Protein AF-A0A7V0SCA1-F1 (afdb_monomer)

Foldseek 3Di:
DDDPQPFVVPDAAEDEDEALQLFQFFDPDPPDRDDHLVVVLVVLVVCCVVGGRYDYYYDDNSAHPDPDPPSRVVSVVSVVSSD

Radius of gyration: 14.6 Å; Cα contacts (8 Å, |Δi|>4): 104; chains: 1; bounding box: 32×41×36 Å

Nearest PDB structures (foldseek):
  7pxb-assembly1_A  TM=4.540E-01  e=7.090E-02  Mycobacterium tuberculosis
  7lox-assembly1_B-2  TM=3.870E-01  e=3.893E+00  Escherichia coli
  7esr-assembly1_A  TM=5.209E-01  e=8.433E+00  Synechocystis sp. PCC 6803
  2jk0-assembly1_D  TM=3.352E-01  e=4.176E+00  Pectobacterium carotovorum

Secondary structure (DSSP, 8-state):
-------TTS--EEEEE---TT--SPP--SS----HHHHHHHHHHHHHHH-SSEEEEE-S--S-SS--HHHHHHHHHHHHTT-

Solvent-accessible surface area (backbone atoms only — not comparable to full-atom values): 5023 Å² total; per-residue (Å²): 135,83,82,73,80,70,28,90,82,76,50,73,39,80,46,75,49,62,62,46,52,51,36,52,59,48,43,90,48,93,89,61,66,47,60,22,49,60,50,50,40,52,52,53,52,51,48,54,75,76,39,64,34,63,44,82,42,81,74,45,57,51,50,44,88,61,99,45,70,68,61,36,51,52,49,54,54,52,45,64,77,60,105

Sequence (83 aa):
MTDALCAADGTITLVYTNSLNGNIDYCHCAANPNGGLVKRATEIKSIRKSRPGVVLVETGDFLPADNDPGLAAAILEGYRHIG

Structure (mmCIF, N/CA/C/O backbone):
data_AF-A0A7V0SCA1-F1
#
_entry.id   AF-A0A7V0SCA1-F1
#
loop_
_atom_site.group_PDB
_atom_site.id
_atom_site.type_symbol
_atom_site.label_atom_id
_atom_site.label_alt_id
_atom_site.label_comp_id
_atom_site.label_asym_id
_atom_site.label_entity_id
_atom_site.label_seq_id
_atom_site.pdbx_PDB_ins_code
_atom_site.Cartn_x
_atom_site.Cartn_y
_atom_site.Cartn_z
_atom_site.occupancy
_atom_site.B_iso_or_equiv
_atom_site.auth_seq_id
_atom_site.auth_comp_id
_atom_site.auth_asym_id
_atom_site.auth_atom_id
_atom_site.pdbx_PDB_model_num
ATOM 1 N N . MET A 1 1 ? -9.211 -21.824 11.688 1.00 39.97 1 MET A N 1
ATOM 2 C CA . MET A 1 1 ? -9.588 -20.942 12.808 1.00 39.97 1 MET A CA 1
ATOM 3 C C . MET A 1 1 ? -9.806 -19.573 12.202 1.00 39.97 1 MET A C 1
ATOM 5 O O . MET A 1 1 ? -8.850 -18.989 11.721 1.00 39.97 1 MET A O 1
ATOM 9 N N . THR A 1 2 ? -11.060 -19.168 12.033 1.00 43.59 2 THR A N 1
ATOM 10 C CA . THR A 1 2 ? -11.422 -17.884 11.424 1.00 43.59 2 THR A CA 1
ATOM 11 C C . THR A 1 2 ? -11.292 -16.800 12.483 1.00 43.59 2 THR A C 1
ATOM 13 O O . THR A 1 2 ? -12.051 -16.818 13.452 1.00 43.59 2 THR A O 1
ATOM 16 N N . ASP A 1 3 ? -10.335 -15.893 12.305 1.00 48.75 3 ASP A N 1
ATOM 17 C CA . ASP A 1 3 ? -10.268 -14.649 13.066 1.00 48.75 3 ASP A CA 1
ATOM 18 C C . ASP A 1 3 ? -11.546 -13.858 12.790 1.00 48.75 3 ASP A C 1
ATOM 20 O O . ASP A 1 3 ? -11.728 -13.262 11.727 1.00 48.75 3 ASP A O 1
ATOM 24 N N . ALA A 1 4 ? -12.483 -13.907 13.731 1.00 55.97 4 ALA A N 1
ATOM 25 C CA . ALA A 1 4 ? -13.620 -13.014 13.707 1.00 55.97 4 ALA A CA 1
ATOM 26 C C . ALA A 1 4 ? -13.083 -11.592 13.912 1.00 55.97 4 ALA A C 1
ATOM 28 O O . ALA A 1 4 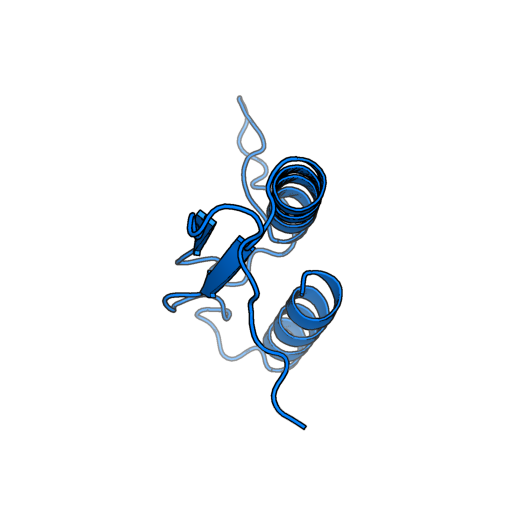? -12.533 -11.272 14.966 1.00 55.97 4 ALA A O 1
ATOM 29 N N . LEU A 1 5 ? -13.245 -10.744 12.894 1.00 60.31 5 LEU A N 1
ATOM 30 C CA . LEU A 1 5 ? -13.145 -9.290 12.998 1.00 60.31 5 LEU A CA 1
ATOM 31 C C . LEU A 1 5 ? -14.228 -8.795 13.972 1.00 60.31 5 LEU A C 1
ATOM 33 O O . LEU A 1 5 ? -15.279 -8.305 13.567 1.00 60.31 5 LEU A O 1
ATOM 37 N N . CYS A 1 6 ? -14.007 -8.963 15.273 1.00 55.22 6 CYS A N 1
ATOM 38 C CA . CYS A 1 6 ? -14.873 -8.399 16.297 1.00 55.22 6 CYS A CA 1
ATOM 39 C C . CYS A 1 6 ? -14.583 -6.899 16.400 1.00 55.22 6 CYS A C 1
ATOM 41 O O . CYS A 1 6 ? -13.663 -6.469 17.095 1.00 55.22 6 CYS A O 1
ATOM 43 N N . ALA A 1 7 ? -15.368 -6.096 15.681 1.00 61.84 7 ALA A N 1
ATOM 44 C CA . ALA A 1 7 ? -15.481 -4.669 15.941 1.00 61.84 7 ALA A CA 1
ATOM 45 C C . ALA A 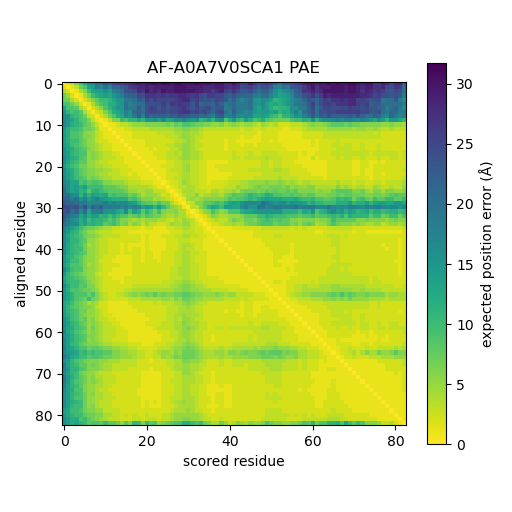1 7 ? -16.044 -4.468 17.356 1.00 61.84 7 ALA A C 1
ATOM 47 O O . ALA A 1 7 ? -17.133 -4.950 17.663 1.00 61.84 7 ALA A O 1
ATOM 48 N N . ALA A 1 8 ? -15.294 -3.782 18.219 1.00 60.69 8 ALA A N 1
ATOM 49 C CA . ALA A 1 8 ? -15.603 -3.648 19.646 1.00 60.69 8 ALA A CA 1
ATOM 50 C C . ALA A 1 8 ? -16.933 -2.916 19.942 1.00 60.69 8 ALA A C 1
ATOM 52 O O . ALA A 1 8 ? -17.458 -3.027 21.045 1.00 60.69 8 ALA A O 1
ATOM 53 N N . ASP A 1 9 ? -17.484 -2.199 18.962 1.00 68.12 9 ASP A N 1
ATOM 54 C CA . ASP A 1 9 ? -18.707 -1.390 19.031 1.00 68.12 9 ASP A CA 1
ATOM 55 C C . ASP A 1 9 ? -19.686 -1.670 17.867 1.00 68.12 9 ASP A C 1
ATOM 57 O O . ASP A 1 9 ? -20.678 -0.963 17.706 1.00 68.12 9 ASP A O 1
ATOM 61 N N . GLY A 1 10 ? -19.408 -2.685 17.036 1.00 78.69 10 GLY A N 1
ATOM 62 C CA . GLY A 1 10 ? -20.136 -2.939 15.787 1.00 78.69 10 GLY A CA 1
ATOM 63 C C . GLY A 1 10 ? -19.718 -2.054 14.602 1.00 78.69 10 GLY A C 1
ATOM 64 O O . GLY A 1 10 ? -20.274 -2.207 13.515 1.00 78.69 10 GLY A O 1
ATOM 65 N N . THR A 1 11 ? -18.727 -1.171 14.765 1.00 85.06 11 THR A N 1
ATOM 66 C CA . THR A 1 11 ? -18.199 -0.313 13.696 1.00 85.06 11 THR A CA 1
ATOM 67 C C . THR A 1 11 ? -16.997 -0.960 13.015 1.00 85.06 11 THR A C 1
ATOM 69 O O . THR A 1 11 ? -15.976 -1.247 13.637 1.00 85.06 11 THR A O 1
ATOM 72 N N . ILE A 1 12 ? -17.071 -1.130 11.696 1.00 91.62 12 ILE A N 1
ATOM 73 C CA . ILE A 1 12 ? -15.928 -1.550 10.877 1.00 91.62 12 ILE A CA 1
ATOM 74 C C . ILE A 1 12 ? -15.310 -0.313 10.229 1.00 91.62 12 ILE A C 1
ATOM 76 O O . ILE A 1 12 ? -16.007 0.491 9.610 1.00 91.62 12 ILE A O 1
ATOM 80 N N . THR A 1 13 ? -13.988 -0.173 10.328 1.00 93.44 13 THR A N 1
ATOM 81 C CA . THR A 1 13 ? -13.254 0.839 9.561 1.00 93.44 13 THR A CA 1
ATOM 82 C C . THR A 1 13 ? -12.719 0.205 8.287 1.00 93.44 13 THR A C 1
ATOM 84 O O . THR A 1 13 ? -11.800 -0.610 8.334 1.00 93.44 13 THR A O 1
ATOM 87 N N . LEU A 1 14 ? -13.255 0.611 7.139 1.00 95.06 14 LEU A N 1
ATOM 88 C CA . LEU A 1 14 ? -12.708 0.227 5.844 1.00 95.06 14 LEU A CA 1
ATOM 89 C C . LEU A 1 14 ? -11.599 1.202 5.439 1.00 95.06 14 LEU A C 1
ATOM 91 O O . LEU A 1 14 ? -11.851 2.390 5.240 1.00 95.06 14 LEU A O 1
ATOM 95 N N . VAL A 1 15 ? -10.380 0.694 5.294 1.00 96.44 15 VAL A N 1
ATOM 96 C CA . VAL A 1 15 ? -9.274 1.408 4.651 1.00 96.44 15 VAL A CA 1
ATOM 97 C C . VAL A 1 15 ? -9.077 0.768 3.292 1.00 96.44 15 VAL A C 1
ATOM 99 O O . VAL A 1 15 ? -8.865 -0.439 3.217 1.00 96.44 15 VAL A O 1
ATOM 102 N N . TYR A 1 16 ? -9.143 1.555 2.226 1.00 96.38 16 TYR A N 1
ATOM 103 C CA . TYR A 1 16 ? -8.920 1.042 0.883 1.00 96.38 16 TYR A CA 1
ATOM 104 C C . TYR A 1 16 ? -7.784 1.781 0.189 1.00 96.38 16 TYR A C 1
ATOM 106 O O . TYR A 1 16 ? -7.579 2.981 0.386 1.00 96.38 16 TYR A O 1
ATOM 114 N N . THR A 1 17 ? -7.047 1.042 -0.628 1.00 95.50 17 THR A N 1
ATOM 115 C CA . THR A 1 17 ? -6.031 1.571 -1.531 1.00 95.50 17 THR A CA 1
ATOM 116 C C . THR A 1 17 ? -6.269 1.046 -2.939 1.00 95.50 17 THR A C 1
ATOM 118 O O . THR A 1 17 ? -6.972 0.055 -3.149 1.00 95.50 17 THR A O 1
ATOM 121 N N . ASN A 1 18 ? -5.726 1.771 -3.909 1.00 95.44 18 ASN A N 1
ATOM 122 C CA . ASN A 1 18 ? -5.692 1.384 -5.309 1.00 95.44 18 ASN A CA 1
ATOM 123 C C . ASN A 1 18 ? -4.378 1.860 -5.938 1.00 95.44 18 ASN A C 1
ATOM 125 O O . ASN A 1 18 ? -3.675 2.716 -5.372 1.00 95.44 18 ASN A O 1
ATOM 129 N N . SER A 1 19 ? -4.061 1.310 -7.109 1.00 95.62 19 SER A N 1
ATOM 130 C CA . SER A 1 19 ? -3.105 1.871 -8.069 1.00 95.62 19 SER A CA 1
ATOM 131 C C . SER A 1 19 ? -1.778 2.293 -7.430 1.00 95.62 19 SER A C 1
ATOM 133 O O . SER A 1 19 ? -1.345 3.444 -7.527 1.00 95.62 19 SER A O 1
ATOM 135 N N . LEU A 1 20 ? -1.144 1.374 -6.690 1.00 95.75 20 LEU A N 1
ATOM 136 C CA . LEU A 1 20 ? 0.243 1.569 -6.249 1.00 95.75 20 LEU A CA 1
ATOM 137 C C . LEU A 1 20 ? 1.185 1.610 -7.460 1.00 95.75 20 LEU A C 1
ATOM 139 O O . LEU A 1 20 ? 2.195 2.309 -7.413 1.00 95.75 20 LEU A O 1
ATOM 143 N N . ASN A 1 21 ? 0.844 0.895 -8.535 1.00 95.69 21 ASN A N 1
ATOM 144 C CA . ASN A 1 21 ? 1.539 0.853 -9.817 1.00 95.69 21 ASN A CA 1
ATOM 145 C C . ASN A 1 21 ? 3.047 0.598 -9.679 1.00 95.69 21 ASN A C 1
ATOM 147 O O . ASN A 1 21 ? 3.846 1.215 -10.378 1.00 95.69 21 ASN A O 1
ATOM 151 N N . GLY A 1 22 ? 3.467 -0.241 -8.732 1.00 96.12 22 GLY A N 1
ATOM 152 C CA . GLY A 1 22 ? 4.891 -0.512 -8.540 1.00 96.12 22 GLY A CA 1
ATOM 153 C C . GLY A 1 22 ? 5.642 0.421 -7.578 1.00 96.12 22 GLY A C 1
ATOM 154 O O . GLY A 1 22 ? 6.808 0.174 -7.283 1.00 96.12 22 GLY A O 1
ATOM 155 N N . ASN A 1 23 ? 5.021 1.494 -7.074 1.00 95.44 23 ASN A N 1
ATOM 156 C CA . ASN A 1 23 ? 5.733 2.539 -6.329 1.00 95.44 23 ASN A CA 1
ATOM 157 C C . ASN A 1 23 ? 6.022 2.133 -4.874 1.00 95.44 23 ASN A C 1
ATOM 159 O O . ASN A 1 23 ? 5.186 2.309 -3.986 1.00 95.44 23 ASN A O 1
ATOM 163 N N . ILE A 1 24 ? 7.226 1.623 -4.606 1.00 95.25 24 ILE A N 1
ATOM 164 C CA . ILE A 1 24 ? 7.679 1.343 -3.232 1.00 95.25 24 ILE A CA 1
ATOM 165 C C . ILE A 1 24 ? 7.930 2.647 -2.469 1.00 95.25 24 ILE A C 1
ATOM 167 O O . ILE A 1 24 ? 7.423 2.818 -1.355 1.00 95.25 24 ILE A O 1
ATOM 171 N N . ASP A 1 25 ? 8.687 3.563 -3.071 1.00 92.19 25 ASP A N 1
ATOM 172 C CA . ASP A 1 25 ? 9.013 4.854 -2.473 1.00 92.19 25 ASP A CA 1
ATOM 173 C C . ASP A 1 25 ? 8.023 5.948 -2.903 1.00 92.19 25 ASP A C 1
ATOM 175 O O . ASP A 1 25 ? 7.181 5.760 -3.786 1.00 92.19 25 ASP A O 1
ATOM 179 N N . TYR A 1 26 ? 8.081 7.088 -2.225 1.00 88.88 26 TYR A N 1
ATOM 180 C CA . TYR A 1 26 ? 7.279 8.259 -2.550 1.00 88.88 26 TYR A CA 1
ATOM 181 C C . TYR A 1 26 ? 7.678 8.862 -3.909 1.00 88.88 26 TYR A C 1
ATOM 183 O O . TYR A 1 26 ? 8.790 8.674 -4.397 1.00 88.88 26 TYR A O 1
ATOM 191 N N . CYS A 1 27 ? 6.793 9.660 -4.512 1.00 83.31 27 CYS A N 1
ATOM 192 C CA . CYS A 1 27 ? 7.145 10.375 -5.740 1.00 83.31 27 CYS A CA 1
ATOM 193 C C . CYS A 1 27 ? 8.178 11.479 -5.471 1.00 83.31 27 CYS A C 1
ATOM 195 O O . CYS A 1 27 ? 7.981 12.305 -4.583 1.00 83.31 27 CYS A O 1
ATOM 197 N N . HIS A 1 28 ? 9.222 11.613 -6.286 1.00 82.88 28 HIS A N 1
ATOM 198 C CA . HIS A 1 28 ? 10.181 12.728 -6.180 1.00 82.88 28 HIS A CA 1
ATOM 199 C C . HIS A 1 28 ? 9.628 14.064 -6.732 1.00 82.88 28 HIS A C 1
ATOM 201 O O . HIS A 1 28 ? 10.334 14.854 -7.354 1.00 82.88 28 HIS A O 1
ATOM 207 N N . CYS A 1 29 ? 8.335 14.312 -6.522 1.00 82.38 29 CYS A N 1
ATOM 208 C CA . CYS A 1 29 ? 7.627 15.523 -6.904 1.00 82.38 29 CYS A CA 1
ATOM 209 C C . CYS A 1 29 ? 8.187 16.747 -6.150 1.00 82.38 29 CYS A C 1
ATOM 211 O O . CYS A 1 29 ? 8.321 16.705 -4.929 1.00 82.38 29 CYS A O 1
ATOM 213 N N . ALA A 1 30 ? 8.439 17.860 -6.851 1.00 76.06 30 ALA A N 1
ATOM 214 C CA . ALA A 1 30 ? 9.166 19.019 -6.310 1.00 76.06 30 ALA A CA 1
ATOM 215 C C . ALA A 1 30 ? 8.531 19.694 -5.076 1.00 76.06 30 ALA A C 1
ATOM 217 O O . ALA A 1 30 ? 9.248 20.275 -4.268 1.00 76.06 30 ALA A O 1
ATOM 218 N N . AL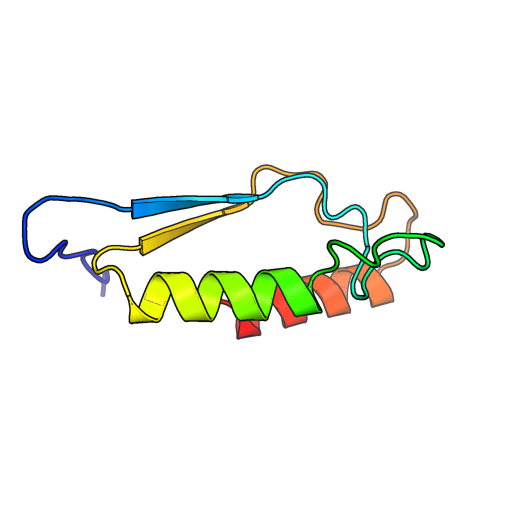A A 1 31 ? 7.203 19.642 -4.929 1.00 75.19 31 ALA A N 1
ATOM 219 C CA . ALA A 1 31 ? 6.504 20.365 -3.865 1.00 75.19 31 ALA A CA 1
ATOM 220 C C . ALA A 1 31 ? 6.061 19.475 -2.696 1.00 75.19 31 ALA A C 1
ATOM 222 O O . ALA A 1 31 ? 6.045 19.944 -1.567 1.00 75.19 31 ALA A O 1
ATO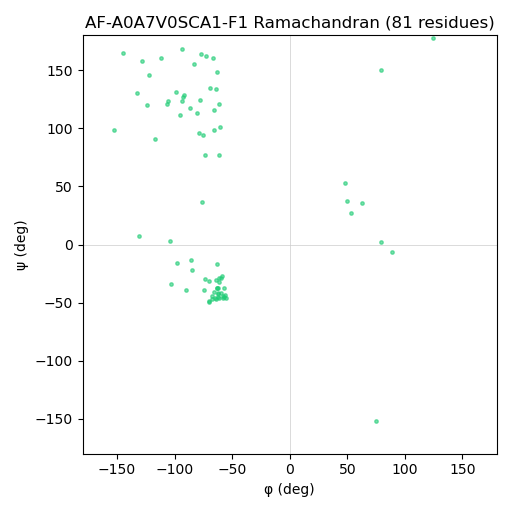M 223 N N . ASN A 1 32 ? 5.694 18.214 -2.954 1.00 78.94 32 ASN A N 1
ATOM 224 C CA . ASN A 1 32 ? 5.179 17.302 -1.933 1.00 78.94 32 ASN A CA 1
ATOM 225 C C . ASN A 1 32 ? 5.479 15.847 -2.313 1.00 78.94 32 ASN A C 1
ATOM 227 O O . ASN A 1 32 ? 4.737 15.265 -3.112 1.00 78.94 32 ASN A O 1
ATOM 231 N N . PRO A 1 33 ? 6.541 15.245 -1.756 1.00 80.69 33 PRO A N 1
ATOM 232 C CA . PRO A 1 33 ? 6.812 13.835 -1.964 1.00 80.69 33 PRO A CA 1
ATOM 233 C C . PRO A 1 33 ? 5.711 12.989 -1.320 1.00 80.69 33 PRO A C 1
ATOM 235 O O . PRO A 1 33 ? 5.724 12.758 -0.113 1.00 80.69 33 PRO A O 1
ATOM 238 N N . ASN A 1 34 ? 4.744 12.529 -2.108 1.00 83.31 34 ASN A N 1
ATOM 239 C CA . ASN A 1 34 ? 3.563 11.816 -1.623 1.00 83.31 34 ASN A CA 1
ATOM 240 C C . ASN A 1 34 ? 3.566 10.347 -2.055 1.00 83.31 34 ASN A C 1
ATOM 242 O O . ASN A 1 34 ? 4.221 9.964 -3.024 1.00 83.31 34 ASN A O 1
ATOM 246 N N . GLY A 1 35 ? 2.781 9.536 -1.346 1.00 87.00 35 GLY A N 1
ATOM 247 C CA . GLY A 1 35 ? 2.515 8.151 -1.724 1.00 87.00 35 GLY A CA 1
ATOM 248 C C . GLY A 1 35 ? 3.678 7.198 -1.458 1.00 87.00 35 GLY A C 1
ATOM 249 O O . GLY A 1 35 ? 4.458 7.396 -0.528 1.00 87.00 35 GLY A O 1
ATOM 250 N N . GLY A 1 36 ? 3.744 6.140 -2.262 1.00 94.44 36 GLY A N 1
ATOM 251 C CA . GLY A 1 36 ? 4.650 5.017 -2.046 1.00 94.44 36 GLY A CA 1
ATOM 252 C C . GLY A 1 36 ? 4.146 4.037 -0.987 1.00 94.44 36 GLY A C 1
ATOM 253 O O . GLY A 1 36 ? 3.454 4.409 -0.029 1.00 94.44 36 GLY A O 1
ATOM 254 N N . LEU A 1 37 ? 4.511 2.769 -1.148 1.00 96.25 37 LEU A N 1
ATOM 255 C CA . LEU A 1 37 ? 4.178 1.691 -0.218 1.00 96.25 37 LEU A CA 1
ATOM 256 C C . LEU A 1 37 ? 4.679 1.991 1.201 1.00 96.25 37 LEU A C 1
ATOM 258 O O . LEU A 1 3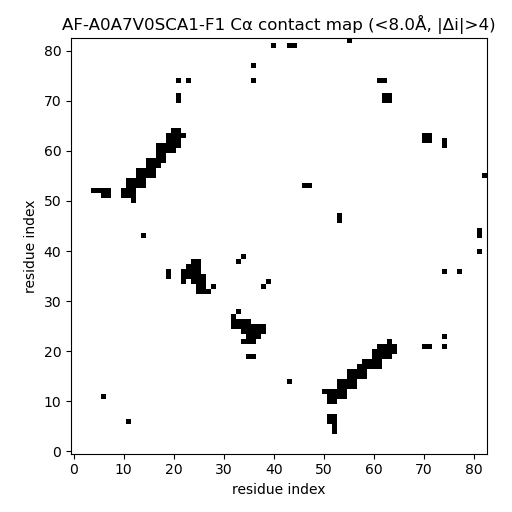7 ? 3.966 1.736 2.169 1.00 96.25 37 LEU A O 1
ATOM 262 N N . VAL A 1 38 ? 5.856 2.611 1.333 1.00 94.25 38 VAL A N 1
ATOM 263 C CA . VAL A 1 38 ? 6.462 2.957 2.632 1.00 94.25 38 VAL A CA 1
ATOM 264 C C . VAL A 1 38 ? 5.597 3.938 3.434 1.00 94.25 38 VAL A C 1
ATOM 266 O O . VAL A 1 38 ? 5.359 3.736 4.631 1.00 94.25 38 VAL A O 1
ATOM 269 N N . LYS A 1 39 ? 5.074 4.995 2.799 1.00 94.12 39 LYS A N 1
ATOM 270 C CA . LYS A 1 39 ? 4.218 5.968 3.499 1.00 94.12 39 LYS A CA 1
ATOM 271 C C . LYS A 1 39 ? 2.827 5.400 3.759 1.00 94.12 39 LYS A C 1
ATOM 273 O O . LYS A 1 39 ? 2.314 5.576 4.863 1.00 94.12 39 LYS A O 1
ATOM 278 N N . ARG A 1 40 ? 2.261 4.647 2.802 1.00 95.19 40 ARG A N 1
ATOM 279 C CA . ARG A 1 40 ? 0.997 3.910 2.998 1.00 95.19 40 ARG A CA 1
ATOM 280 C C . ARG A 1 40 ? 1.089 2.979 4.210 1.00 95.19 40 ARG A C 1
ATOM 282 O O . ARG A 1 40 ? 0.208 3.010 5.062 1.00 95.19 40 ARG A O 1
ATOM 289 N N . ALA A 1 41 ? 2.180 2.222 4.343 1.00 95.62 41 ALA A N 1
ATOM 290 C CA . ALA A 1 41 ? 2.420 1.329 5.476 1.00 95.62 41 ALA A CA 1
ATOM 291 C C . ALA A 1 41 ? 2.372 2.058 6.825 1.00 95.62 41 ALA A C 1
ATOM 293 O O . ALA A 1 41 ? 1.777 1.564 7.785 1.00 95.62 41 ALA A O 1
ATOM 294 N N . THR A 1 42 ? 2.997 3.235 6.899 1.00 95.31 42 THR A N 1
ATOM 295 C CA . THR A 1 42 ? 3.022 4.058 8.115 1.00 95.31 42 THR A CA 1
ATOM 296 C C . THR A 1 42 ? 1.621 4.540 8.487 1.00 95.31 42 THR A C 1
ATOM 298 O O . THR A 1 42 ? 1.206 4.382 9.637 1.00 95.31 42 THR A O 1
ATOM 301 N N . GLU A 1 43 ? 0.868 5.056 7.516 1.00 95.44 43 GLU A N 1
ATOM 302 C CA . GLU A 1 43 ? -0.483 5.570 7.752 1.00 95.44 43 GLU A CA 1
ATOM 303 C C . GLU A 1 43 ? -1.465 4.453 8.129 1.00 95.44 43 GLU A C 1
ATOM 305 O O . GLU A 1 43 ? -2.185 4.565 9.118 1.00 95.44 43 GLU A O 1
ATOM 310 N N . ILE A 1 44 ? -1.427 3.312 7.433 1.00 95.81 44 ILE A N 1
ATOM 311 C CA . ILE A 1 44 ? -2.266 2.147 7.755 1.00 95.81 44 ILE A CA 1
ATOM 312 C C . ILE A 1 44 ? -1.990 1.655 9.183 1.00 95.81 44 ILE A C 1
ATOM 314 O O . ILE A 1 44 ? -2.926 1.356 9.929 1.00 95.81 44 ILE A O 1
ATOM 318 N N . LYS A 1 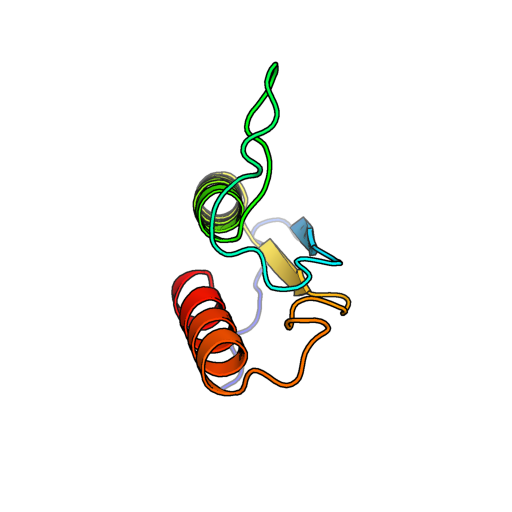45 ? -0.719 1.613 9.608 1.00 95.06 45 LYS A N 1
ATOM 319 C CA . LYS A 1 45 ? -0.348 1.269 10.992 1.00 95.06 45 LYS A CA 1
ATOM 320 C C . LYS A 1 45 ? -0.881 2.291 12.001 1.00 95.06 45 LYS A C 1
ATOM 322 O O . LYS A 1 45 ? -1.302 1.891 13.083 1.00 95.06 45 LYS A O 1
ATOM 327 N N . SER A 1 46 ? -0.884 3.580 11.665 1.00 96.19 46 SER A N 1
ATOM 328 C CA . SER A 1 46 ? -1.466 4.641 12.500 1.00 96.19 46 SER A CA 1
ATOM 329 C C . SER A 1 46 ? -2.987 4.488 12.649 1.00 96.19 46 SER A C 1
ATOM 331 O O . SER A 1 46 ? -3.520 4.504 13.763 1.00 96.19 46 SER A O 1
ATOM 333 N N . ILE A 1 47 ? -3.693 4.227 11.544 1.00 95.44 47 ILE A N 1
ATOM 334 C CA . ILE A 1 47 ? -5.143 3.987 11.537 1.00 95.44 47 ILE A CA 1
ATOM 335 C C . ILE A 1 47 ? -5.493 2.756 12.381 1.00 95.44 47 ILE A C 1
ATOM 337 O O . ILE A 1 47 ? -6.366 2.830 13.240 1.00 95.44 47 ILE A O 1
ATOM 341 N N . ARG A 1 48 ? -4.765 1.644 12.218 1.00 93.12 48 ARG A N 1
ATOM 342 C CA . ARG A 1 48 ? -4.965 0.417 13.013 1.00 93.12 48 ARG A CA 1
ATOM 343 C C . ARG A 1 48 ? -4.740 0.612 14.511 1.00 93.12 48 ARG A C 1
ATOM 345 O O . ARG A 1 48 ? -5.389 -0.050 15.309 1.00 93.12 48 ARG A O 1
ATOM 352 N N . LYS A 1 49 ? -3.834 1.512 14.906 1.00 93.38 49 LYS A N 1
ATOM 353 C CA . LYS A 1 49 ? -3.616 1.852 16.322 1.00 93.38 49 LYS A CA 1
ATOM 354 C C . LYS A 1 49 ? -4.742 2.704 16.907 1.00 93.38 49 LYS A C 1
ATOM 356 O O . LYS A 1 49 ? -4.974 2.640 18.108 1.00 93.38 49 LYS A O 1
ATOM 361 N N . SER A 1 50 ? -5.394 3.521 16.083 1.00 94.12 50 SER A N 1
ATOM 362 C CA . SER A 1 50 ? -6.399 4.493 16.531 1.00 94.12 50 SER A CA 1
ATOM 363 C C . SER A 1 50 ? -7.842 4.015 16.373 1.00 94.12 50 SER A C 1
ATOM 365 O O . SER A 1 50 ? -8.734 4.603 16.982 1.00 94.12 50 SER A O 1
ATOM 367 N N . ARG A 1 51 ? -8.093 2.965 15.580 1.00 90.75 51 ARG A N 1
ATOM 368 C CA . ARG A 1 51 ? -9.438 2.449 15.301 1.00 90.75 51 ARG A CA 1
ATOM 369 C C . ARG A 1 51 ? -9.502 0.924 15.457 1.00 90.75 51 ARG A C 1
ATOM 371 O O . ARG A 1 51 ? -8.673 0.232 14.864 1.00 90.75 51 ARG A O 1
AT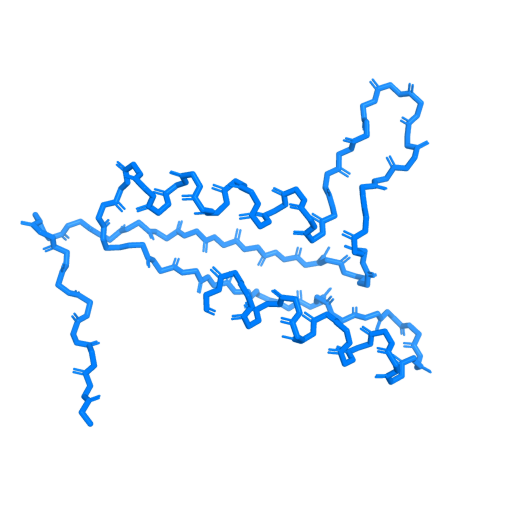OM 378 N N . PRO A 1 52 ? -10.482 0.377 16.200 1.00 86.19 52 PRO A N 1
ATOM 379 C CA . PRO A 1 52 ? -10.743 -1.059 16.212 1.00 86.19 52 PRO A CA 1
ATOM 380 C C . PRO A 1 52 ? -11.397 -1.511 14.893 1.00 86.19 52 PRO A C 1
ATOM 382 O O . PRO A 1 52 ? -11.936 -0.698 14.143 1.00 86.19 52 PRO A O 1
ATOM 385 N N . GLY A 1 53 ? -11.354 -2.817 14.603 1.00 89.19 53 GLY A N 1
ATOM 386 C CA . GLY A 1 53 ? -12.103 -3.404 13.482 1.00 89.19 53 GLY A CA 1
ATOM 387 C C . GLY A 1 53 ? -11.694 -2.891 12.095 1.00 89.19 53 GLY A C 1
ATOM 388 O O . GLY A 1 53 ? -12.553 -2.699 11.235 1.00 89.19 53 GLY A O 1
ATOM 389 N N . VAL A 1 54 ? -10.403 -2.615 11.876 1.00 93.25 54 VAL A N 1
ATOM 390 C CA . VAL A 1 54 ? -9.904 -2.129 10.580 1.00 93.25 54 VAL A CA 1
ATOM 391 C C . VAL A 1 54 ? -9.777 -3.276 9.581 1.00 93.25 54 VAL A C 1
ATOM 393 O O . VAL A 1 54 ? -9.025 -4.223 9.808 1.00 93.25 54 VAL A O 1
ATOM 396 N N . VAL A 1 55 ? -10.434 -3.133 8.433 1.00 94.19 55 VAL A N 1
ATOM 397 C CA . VAL A 1 55 ? -10.254 -3.987 7.255 1.00 94.19 55 VAL A CA 1
ATOM 398 C C . VAL A 1 55 ? -9.494 -3.187 6.203 1.00 94.19 55 VAL A C 1
ATOM 400 O O . VAL A 1 55 ? -9.946 -2.120 5.790 1.00 94.19 55 VAL A O 1
ATOM 403 N N . LEU A 1 56 ? -8.332 -3.694 5.787 1.00 95.06 56 LEU A N 1
ATOM 404 C CA . LEU A 1 56 ? -7.574 -3.142 4.665 1.00 95.06 56 LEU A CA 1
ATOM 405 C C . LEU A 1 56 ? -7.994 -3.857 3.379 1.00 95.06 56 LEU A C 1
ATOM 407 O O . LEU A 1 56 ? -7.955 -5.084 3.328 1.00 95.06 56 LEU A O 1
ATOM 411 N N . VAL A 1 57 ? -8.351 -3.095 2.348 1.00 96.12 57 VAL A N 1
ATOM 412 C CA . VAL A 1 57 ? -8.705 -3.616 1.025 1.00 96.12 57 VAL A CA 1
ATOM 413 C C . VAL A 1 57 ? -7.818 -2.976 -0.034 1.00 96.12 57 VAL A C 1
ATOM 415 O O . VAL A 1 57 ? -7.833 -1.763 -0.221 1.00 96.12 57 VAL A O 1
ATOM 418 N N . GLU A 1 58 ? -7.065 -3.800 -0.753 1.00 94.44 58 GLU A N 1
ATOM 419 C CA . GLU A 1 58 ? -6.376 -3.385 -1.974 1.00 94.44 58 GLU A CA 1
ATOM 420 C C . GLU A 1 58 ? -7.280 -3.688 -3.174 1.00 94.44 58 GLU A C 1
ATOM 422 O O . GLU A 1 58 ? -7.785 -4.803 -3.305 1.00 94.44 58 GLU A O 1
ATOM 427 N N . THR A 1 59 ? -7.528 -2.691 -4.023 1.00 97.06 59 THR A N 1
ATOM 428 C CA . THR A 1 59 ? -8.562 -2.758 -5.075 1.00 97.06 59 THR A CA 1
ATOM 429 C C . THR A 1 59 ? -8.008 -2.972 -6.482 1.00 97.06 59 THR A C 1
ATOM 431 O O . THR A 1 59 ? -8.782 -3.041 -7.433 1.00 97.06 59 THR A O 1
ATOM 434 N N . GLY A 1 60 ? -6.692 -3.144 -6.623 1.00 95.75 60 GLY A N 1
ATOM 435 C CA . GLY A 1 60 ? -6.050 -3.509 -7.885 1.00 95.75 60 GLY A CA 1
ATOM 436 C C . GLY A 1 60 ? -4.962 -2.528 -8.304 1.00 95.75 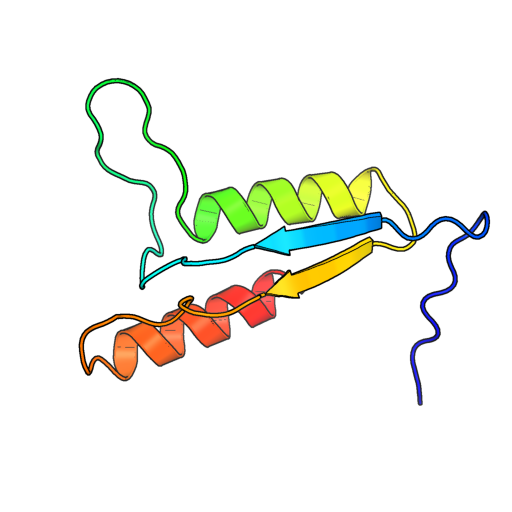60 GLY A C 1
ATOM 437 O O . GLY A 1 60 ? -4.689 -1.541 -7.621 1.00 95.75 60 GLY A O 1
ATOM 438 N N . ASP A 1 61 ? -4.304 -2.837 -9.421 1.00 96.75 61 ASP A N 1
ATOM 439 C CA . ASP A 1 61 ? -3.194 -2.058 -9.988 1.00 96.75 61 ASP A CA 1
ATOM 440 C C . ASP A 1 61 ? -2.055 -1.780 -8.994 1.00 96.75 61 ASP A C 1
ATOM 442 O O . ASP A 1 61 ? -1.348 -0.782 -9.078 1.00 96.75 61 ASP A O 1
ATOM 446 N N . PHE A 1 62 ? -1.859 -2.636 -7.992 1.00 96.56 62 PHE A N 1
ATOM 447 C CA . PHE A 1 62 ? -0.799 -2.407 -7.012 1.00 96.56 62 PHE A CA 1
ATOM 448 C C . PHE A 1 62 ? 0.569 -2.933 -7.473 1.00 96.56 62 PHE A C 1
ATOM 450 O O . PHE A 1 62 ? 1.610 -2.467 -7.006 1.00 96.56 62 PHE A O 1
ATOM 457 N N . LEU A 1 63 ? 0.574 -3.878 -8.412 1.00 97.25 63 LEU A N 1
ATOM 458 C CA . LEU A 1 63 ? 1.783 -4.402 -9.042 1.00 97.25 63 LEU A CA 1
ATOM 459 C C . LEU A 1 63 ? 2.337 -3.427 -10.100 1.00 97.25 63 LEU A C 1
ATOM 461 O O . LEU A 1 63 ? 1.635 -2.499 -10.509 1.00 97.25 63 LEU A O 1
ATOM 465 N N . PRO A 1 64 ? 3.598 -3.598 -10.532 1.00 96.31 64 PRO A N 1
ATOM 466 C CA . PRO A 1 64 ? 4.184 -2.786 -11.594 1.00 96.31 64 PRO A CA 1
ATOM 467 C C . PRO A 1 64 ? 3.444 -2.998 -12.917 1.00 96.31 64 PRO A C 1
ATOM 469 O O . PRO A 1 64 ? 2.955 -4.094 -13.186 1.00 96.31 64 PRO A O 1
ATOM 472 N N . ALA A 1 65 ? 3.388 -1.955 -13.748 1.00 93.44 65 ALA A N 1
ATOM 473 C CA . ALA A 1 65 ? 2.832 -2.064 -15.099 1.00 93.44 65 ALA A CA 1
ATOM 474 C C . ALA A 1 65 ? 3.738 -2.891 -16.031 1.00 93.44 65 ALA A C 1
ATOM 476 O O . ALA A 1 65 ? 3.250 -3.582 -16.924 1.00 93.44 65 ALA A O 1
ATOM 477 N N . ASP A 1 66 ? 5.049 -2.830 -15.798 1.00 94.50 66 ASP A N 1
ATOM 478 C CA . ASP A 1 66 ? 6.043 -3.594 -16.542 1.00 94.50 66 ASP A CA 1
ATOM 479 C C . ASP A 1 66 ? 6.181 -5.019 -15.989 1.00 94.50 66 ASP A C 1
ATOM 481 O O . ASP A 1 66 ? 5.926 -5.283 -14.811 1.00 94.50 66 ASP A O 1
ATOM 485 N N . ASN A 1 67 ? 6.637 -5.951 -16.832 1.00 95.44 67 ASN A N 1
ATOM 486 C CA . ASN A 1 67 ? 6.938 -7.320 -16.413 1.00 95.44 67 ASN A CA 1
ATOM 487 C C . ASN A 1 67 ? 8.240 -7.368 -15.594 1.00 95.44 67 ASN A C 1
ATOM 489 O O . ASN A 1 67 ? 9.291 -7.763 -16.099 1.00 95.44 67 ASN A O 1
ATOM 493 N N . ASP A 1 68 ? 8.149 -6.961 -14.329 1.00 97.50 68 ASP A N 1
ATOM 494 C CA . ASP A 1 68 ? 9.218 -7.043 -13.336 1.00 97.50 68 ASP A CA 1
ATOM 495 C C . ASP A 1 68 ? 8.798 -7.967 -12.175 1.00 97.50 68 ASP A C 1
ATOM 497 O O . ASP A 1 68 ? 8.204 -7.520 -11.184 1.00 97.50 68 ASP A O 1
ATOM 501 N N . PRO A 1 69 ? 9.104 -9.276 -12.268 1.00 97.69 69 PRO A N 1
ATOM 502 C CA . PRO A 1 69 ? 8.797 -10.233 -11.209 1.00 97.69 69 PRO A CA 1
ATOM 503 C C . PRO A 1 69 ? 9.498 -9.921 -9.882 1.00 97.69 69 PRO A C 1
ATOM 505 O O . PRO A 1 69 ? 8.971 -10.261 -8.822 1.00 97.69 69 PRO A O 1
ATOM 508 N N . GLY A 1 70 ? 10.676 -9.288 -9.923 1.00 98.31 70 GLY A N 1
ATOM 509 C CA . GLY A 1 70 ? 11.440 -8.935 -8.729 1.00 98.31 70 GLY A CA 1
ATOM 510 C C . GLY A 1 70 ? 10.751 -7.827 -7.943 1.00 98.31 70 GLY A C 1
ATOM 511 O O . GLY A 1 70 ? 10.521 -7.965 -6.739 1.00 98.31 70 GLY A O 1
ATOM 512 N N . LEU A 1 71 ? 10.343 -6.764 -8.634 1.00 97.44 71 LEU A N 1
ATOM 513 C CA . LEU A 1 71 ? 9.578 -5.676 -8.034 1.00 97.44 71 LEU A CA 1
ATOM 514 C C . LEU A 1 71 ? 8.188 -6.143 -7.582 1.00 97.44 71 LEU A C 1
ATOM 516 O O . LEU A 1 71 ? 7.756 -5.795 -6.483 1.00 97.44 71 LEU A O 1
ATOM 520 N N . ALA A 1 72 ? 7.508 -6.981 -8.369 1.00 98.00 72 ALA A N 1
ATOM 521 C CA . ALA A 1 72 ? 6.235 -7.577 -7.966 1.00 98.00 72 ALA A CA 1
ATOM 522 C C . ALA A 1 72 ? 6.367 -8.385 -6.662 1.00 98.00 72 ALA A C 1
ATOM 524 O O . ALA A 1 72 ? 5.567 -8.203 -5.742 1.00 98.00 72 ALA A O 1
ATOM 525 N N . ALA A 1 73 ? 7.402 -9.223 -6.540 1.00 98.00 73 ALA A N 1
ATOM 526 C CA . ALA A 1 73 ? 7.679 -9.975 -5.317 1.00 98.00 73 ALA A CA 1
ATOM 527 C C . ALA A 1 73 ? 7.974 -9.052 -4.124 1.00 98.00 73 ALA A C 1
ATOM 529 O O . ALA A 1 73 ? 7.445 -9.273 -3.034 1.00 98.00 73 ALA A O 1
ATOM 530 N N . ALA A 1 74 ? 8.756 -7.988 -4.329 1.00 97.50 74 ALA A N 1
ATOM 531 C CA . ALA A 1 74 ? 9.055 -7.007 -3.287 1.00 97.50 74 ALA A CA 1
ATOM 532 C C . ALA A 1 74 ? 7.796 -6.275 -2.789 1.00 97.50 74 ALA A C 1
ATOM 534 O O . ALA A 1 74 ? 7.655 -6.030 -1.591 1.00 97.50 74 ALA A O 1
ATOM 535 N N . ILE A 1 75 ? 6.853 -5.959 -3.681 1.00 97.19 75 ILE A N 1
ATOM 536 C CA . ILE A 1 75 ? 5.572 -5.340 -3.316 1.00 97.19 75 ILE A CA 1
ATOM 537 C C . ILE A 1 75 ? 4.710 -6.297 -2.506 1.00 97.19 75 ILE A C 1
ATOM 539 O O . ILE A 1 75 ? 4.180 -5.899 -1.469 1.00 97.19 75 ILE A O 1
ATOM 543 N N . LEU A 1 76 ? 4.586 -7.553 -2.945 1.00 96.81 76 LEU A N 1
ATOM 544 C CA . LEU A 1 76 ? 3.843 -8.575 -2.207 1.00 96.81 76 LEU A CA 1
ATOM 545 C C . LEU A 1 76 ? 4.421 -8.766 -0.800 1.00 96.81 76 LEU A C 1
ATOM 547 O O . LEU A 1 76 ? 3.663 -8.786 0.169 1.00 96.81 76 LEU A O 1
ATOM 551 N N . GLU A 1 77 ? 5.748 -8.825 -0.667 1.00 97.25 77 GLU A N 1
ATOM 552 C CA . GLU A 1 77 ? 6.407 -8.884 0.641 1.00 97.25 77 GLU A CA 1
ATOM 553 C C . GLU A 1 77 ? 6.134 -7.625 1.475 1.00 97.25 77 GLU A C 1
ATOM 555 O O . GLU A 1 77 ? 5.813 -7.710 2.660 1.00 97.25 77 GLU A O 1
ATOM 560 N N . GLY A 1 78 ? 6.164 -6.447 0.852 1.00 95.50 78 GLY A N 1
ATOM 561 C CA . GLY A 1 78 ? 5.806 -5.193 1.505 1.00 95.50 78 GLY A CA 1
ATOM 562 C C . GLY A 1 78 ? 4.389 -5.212 2.089 1.00 95.50 78 GLY A C 1
ATOM 563 O O . GLY A 1 78 ? 4.211 -4.844 3.251 1.00 95.50 78 GLY A O 1
ATOM 564 N N . T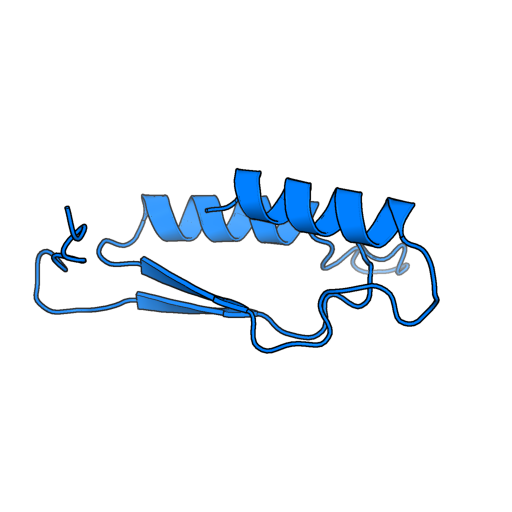YR A 1 79 ? 3.392 -5.700 1.344 1.00 95.44 79 TYR A N 1
ATOM 565 C CA . TYR A 1 79 ? 2.024 -5.852 1.858 1.00 95.44 79 TYR A CA 1
ATOM 566 C C . TYR A 1 79 ? 1.942 -6.849 3.026 1.00 95.44 79 TYR A C 1
ATOM 568 O O . TYR A 1 79 ? 1.259 -6.545 4.005 1.00 95.44 79 TYR A O 1
ATOM 576 N N . ARG A 1 80 ? 2.709 -7.953 3.015 1.00 94.56 80 ARG A N 1
ATOM 577 C CA . ARG A 1 80 ? 2.789 -8.896 4.157 1.00 94.56 80 ARG A CA 1
ATOM 578 C C . ARG A 1 80 ? 3.278 -8.236 5.453 1.00 94.56 80 ARG A C 1
ATOM 580 O O . ARG A 1 80 ? 2.931 -8.689 6.539 1.00 94.56 80 ARG A O 1
ATOM 587 N N . HIS A 1 81 ? 4.061 -7.159 5.369 1.00 93.06 81 HIS A N 1
ATOM 588 C CA . HIS A 1 81 ? 4.495 -6.378 6.537 1.00 93.06 81 HIS A CA 1
ATOM 589 C C . HIS A 1 81 ? 3.498 -5.296 6.986 1.00 93.06 81 HIS A C 1
ATOM 591 O O . HIS A 1 81 ? 3.667 -4.703 8.062 1.00 93.06 81 HIS A O 1
ATOM 597 N N . ILE A 1 82 ? 2.502 -4.980 6.157 1.00 92.25 82 ILE A N 1
ATOM 598 C CA . ILE A 1 82 ? 1.468 -3.981 6.450 1.00 92.25 82 ILE A CA 1
ATOM 599 C C . ILE A 1 82 ? 0.284 -4.640 7.149 1.00 92.25 82 ILE A C 1
ATOM 601 O O . ILE A 1 82 ? -0.252 -4.047 8.090 1.00 92.25 82 ILE A O 1
ATOM 605 N N . GLY A 1 83 ? -0.100 -5.850 6.736 1.00 76.94 83 GLY A N 1
ATOM 606 C CA . GLY A 1 83 ? -1.220 -6.594 7.301 1.00 76.94 83 GLY A CA 1
ATOM 607 C C . GLY A 1 83 ? -1.436 -7.937 6.647 1.00 76.94 83 GLY A C 1
ATOM 608 O O . GLY A 1 83 ? -1.656 -7.931 5.422 1.00 76.94 83 GLY A O 1
#

Mean predicted aligned error: 5.91 Å

pLDDT: mean 88.63, std 13.27, range [39.97, 98.31]